Protein AF-A0A9E3W616-F1 (afdb_monomer)

Radius of gyration: 10.41 Å; Cα contacts (8 Å, |Δi|>4): 6; chains: 1; bounding box: 23×12×26 Å

Foldseek 3Di:
DDDPVLLVVLCVVDPCSVVVVVVVVVVVVVVVD

pLDDT: mean 95.23, std 6.36, range [63.91, 98.31]

Sequence (33 aa):
RLDADVLEWFKSKGPGYQTRINAVLKAFKDASL

Structure (mmCIF, N/CA/C/O backbone):
data_AF-A0A9E3W6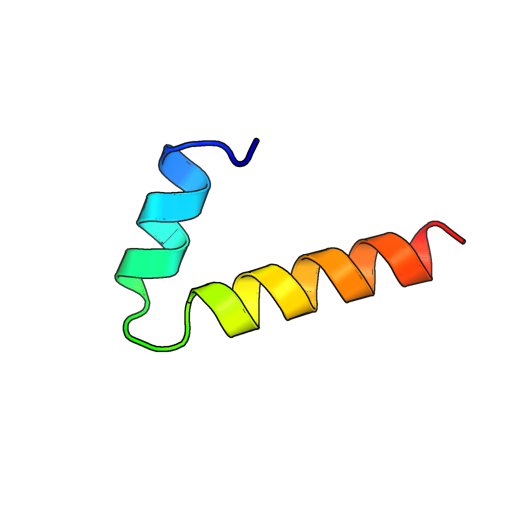16-F1
#
_entry.id   AF-A0A9E3W616-F1
#
loop_
_atom_site.group_PDB
_atom_site.id
_atom_site.type_symbol
_atom_site.label_atom_id
_atom_site.label_alt_id
_atom_site.label_comp_id
_atom_site.label_asym_id
_atom_site.label_entity_id
_atom_site.label_seq_id
_atom_site.pdbx_PDB_ins_code
_atom_site.Cartn_x
_atom_site.Cartn_y
_atom_s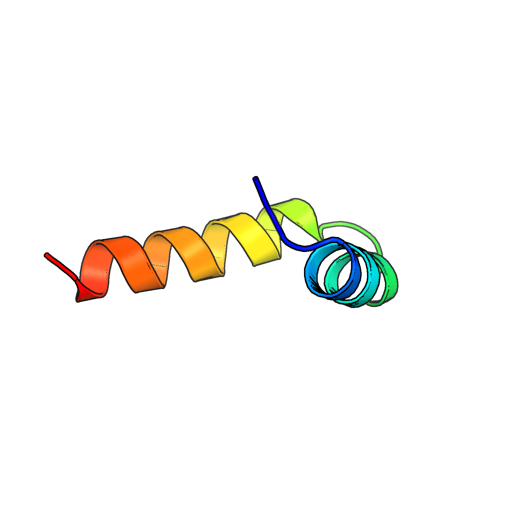ite.Cartn_z
_atom_site.occupancy
_atom_site.B_iso_or_equiv
_atom_site.auth_seq_id
_atom_site.auth_comp_id
_atom_site.auth_asym_id
_atom_site.auth_atom_id
_atom_site.pdbx_PDB_model_num
ATOM 1 N N . ARG A 1 1 ? -8.29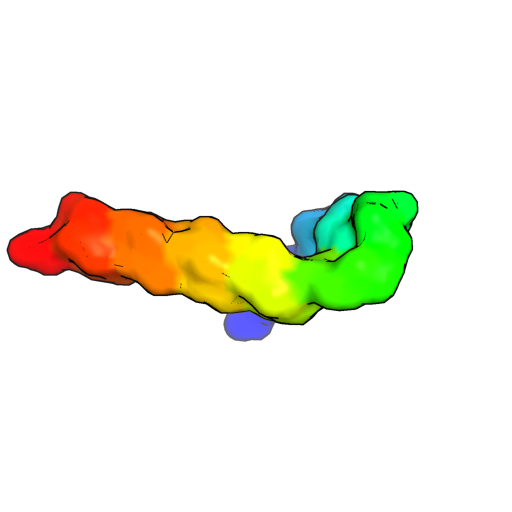4 2.494 -10.888 1.00 83.50 1 ARG A N 1
ATOM 2 C CA . ARG A 1 1 ? -9.202 1.938 -9.853 1.00 83.50 1 ARG A CA 1
ATOM 3 C C . ARG A 1 1 ? -8.610 0.599 -9.430 1.00 83.50 1 ARG A C 1
ATOM 5 O O . ARG A 1 1 ? -8.260 -0.150 -10.329 1.00 83.50 1 ARG A O 1
ATOM 12 N N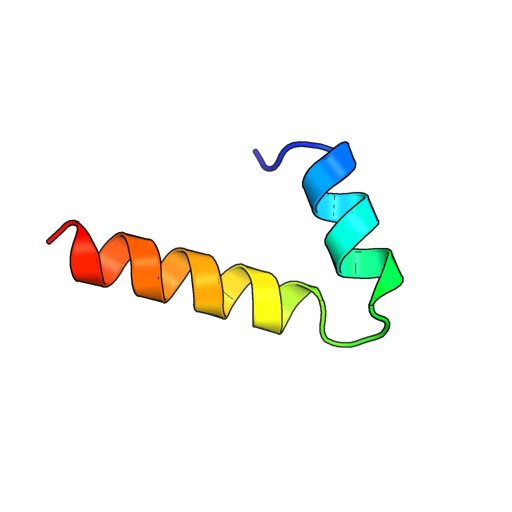 . LEU A 1 2 ? -8.375 0.367 -8.133 1.00 89.81 2 LEU A N 1
ATOM 13 C CA . LEU A 1 2 ? -7.812 -0.900 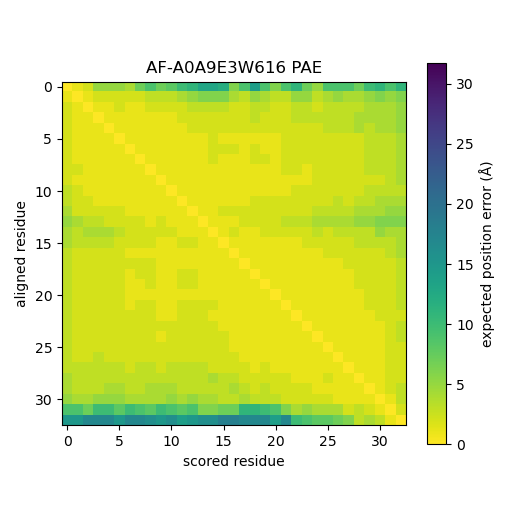-7.641 1.00 89.81 2 LEU A CA 1
ATOM 14 C C . LEU A 1 2 ? -8.918 -1.955 -7.570 1.00 89.81 2 LEU A C 1
ATOM 16 O O . LEU A 1 2 ? -10.056 -1.608 -7.248 1.00 89.81 2 LEU A O 1
ATOM 20 N N . ASP A 1 3 ? -8.573 -3.201 -7.881 1.00 97.06 3 ASP A N 1
ATOM 21 C CA . ASP A 1 3 ? -9.477 -4.335 -7.722 1.00 97.06 3 ASP A CA 1
ATOM 22 C C . ASP A 1 3 ? -9.895 -4.495 -6.248 1.00 97.06 3 ASP A C 1
ATOM 24 O O . ASP A 1 3 ? -9.094 -4.257 -5.336 1.00 97.06 3 ASP A O 1
ATOM 28 N N . ALA A 1 4 ? -11.159 -4.846 -6.013 1.00 97.00 4 ALA A N 1
ATOM 29 C CA . ALA A 1 4 ? -11.718 -4.923 -4.670 1.00 97.00 4 ALA A CA 1
ATOM 30 C C . ALA A 1 4 ? -11.030 -6.017 -3.846 1.00 97.00 4 ALA A C 1
ATOM 32 O O . ALA A 1 4 ? -10.651 -5.762 -2.705 1.00 97.00 4 ALA A O 1
ATOM 33 N N . ASP A 1 5 ? -10.767 -7.181 -4.440 1.00 97.81 5 ASP A N 1
ATOM 34 C CA . ASP A 1 5 ? -10.157 -8.309 -3.729 1.00 97.81 5 ASP A CA 1
ATOM 35 C C . ASP A 1 5 ? -8.710 -8.006 -3.325 1.00 97.81 5 ASP A C 1
ATOM 37 O O . ASP A 1 5 ? -8.258 -8.341 -2.226 1.00 97.81 5 ASP A O 1
ATOM 41 N N . VAL A 1 6 ? -7.987 -7.282 -4.182 1.00 97.06 6 VAL A N 1
ATOM 42 C CA . VAL A 1 6 ? -6.625 -6.826 -3.885 1.00 97.06 6 VAL A CA 1
ATOM 43 C C . VAL A 1 6 ? -6.641 -5.812 -2.744 1.00 97.06 6 VAL A C 1
ATOM 45 O O . VAL A 1 6 ? -5.822 -5.895 -1.826 1.00 97.06 6 VAL A O 1
ATOM 48 N N . LEU A 1 7 ? -7.583 -4.866 -2.765 1.00 96.94 7 LEU A N 1
ATOM 49 C CA . LEU A 1 7 ? -7.728 -3.882 -1.697 1.00 96.94 7 LEU A CA 1
ATOM 50 C C . LEU A 1 7 ? -8.050 -4.550 -0.351 1.00 96.94 7 LEU A C 1
ATOM 52 O O . LEU A 1 7 ? -7.417 -4.222 0.655 1.00 96.94 7 LEU A O 1
ATOM 56 N N . GLU A 1 8 ? -8.993 -5.491 -0.330 1.00 97.94 8 GLU A N 1
ATOM 57 C CA . GLU A 1 8 ? -9.383 -6.216 0.883 1.00 97.94 8 GLU A CA 1
ATOM 58 C C . GLU A 1 8 ? -8.238 -7.090 1.412 1.00 97.94 8 GLU A C 1
ATOM 60 O O . GLU A 1 8 ? -7.961 -7.083 2.616 1.00 97.94 8 GLU A O 1
ATOM 65 N N . TRP A 1 9 ? -7.472 -7.745 0.531 1.00 97.75 9 TRP A N 1
ATOM 66 C CA . TRP A 1 9 ? -6.268 -8.471 0.933 1.00 97.75 9 TRP A CA 1
ATOM 67 C C . TRP A 1 9 ? -5.258 -7.553 1.628 1.00 97.75 9 TRP A C 1
ATOM 69 O O . TRP A 1 9 ? -4.763 -7.887 2.706 1.00 97.75 9 TRP A O 1
ATOM 79 N N . PHE A 1 10 ? -4.982 -6.370 1.073 1.00 97.88 10 PHE A N 1
ATOM 80 C CA . PHE A 1 10 ? -4.056 -5.416 1.684 1.00 97.88 10 PHE A CA 1
ATOM 81 C C . PHE A 1 10 ? -4.570 -4.891 3.031 1.00 97.88 10 PHE A C 1
ATOM 83 O O . PHE A 1 10 ? -3.783 -4.803 3.978 1.00 97.88 10 PHE A O 1
ATOM 90 N N . LYS A 1 11 ? -5.870 -4.585 3.147 1.00 97.56 11 LYS A N 1
ATOM 91 C CA . LYS A 1 11 ? -6.503 -4.175 4.414 1.00 97.56 11 LYS A CA 1
ATOM 92 C C . LYS A 1 11 ? -6.413 -5.263 5.486 1.00 97.56 11 LYS A C 1
ATOM 94 O O . LYS A 1 11 ? -6.143 -4.940 6.641 1.00 97.56 11 LYS A O 1
ATOM 99 N N . SER A 1 12 ? -6.553 -6.540 5.112 1.00 98.12 12 SER A N 1
ATOM 100 C CA . SER A 1 12 ? -6.446 -7.679 6.042 1.00 98.12 12 SER A CA 1
ATOM 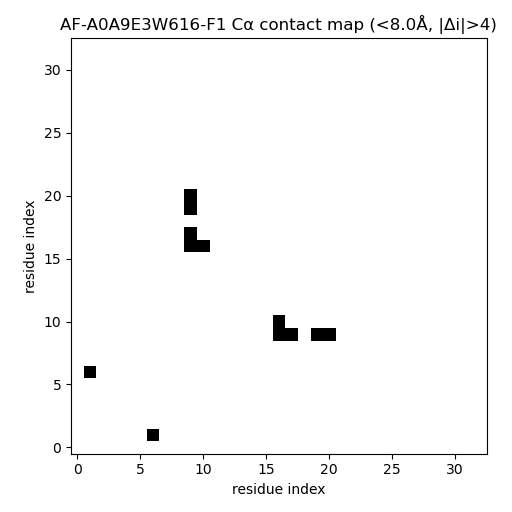101 C C . SER A 1 12 ? -5.082 -7.770 6.743 1.00 98.12 12 SER A C 1
ATOM 103 O O . SER A 1 12 ? -4.972 -8.307 7.841 1.00 98.12 12 SER A O 1
ATOM 105 N N . LYS A 1 13 ? -4.032 -7.181 6.150 1.00 96.50 13 LYS A N 1
ATOM 106 C CA . LYS A 1 13 ? -2.676 -7.097 6.722 1.00 96.50 13 LYS A CA 1
ATOM 107 C C . LYS A 1 13 ? -2.532 -5.988 7.777 1.00 96.50 13 LYS A C 1
ATOM 109 O O . LYS A 1 13 ? -1.415 -5.635 8.160 1.00 96.50 13 LYS A O 1
ATOM 114 N N . GLY A 1 14 ? -3.636 -5.387 8.211 1.00 95.69 14 GLY A N 1
ATOM 115 C CA . GLY A 1 14 ? -3.663 -4.371 9.255 1.00 95.69 14 GLY A CA 1
ATOM 116 C C . GLY A 1 14 ? -3.257 -2.968 8.781 1.00 95.69 14 GLY A C 1
ATOM 117 O O . GLY A 1 14 ? -3.099 -2.722 7.577 1.00 95.69 14 GLY A O 1
ATOM 118 N N . PRO A 1 15 ? -3.093 -2.026 9.729 1.00 97.31 15 PRO A N 1
ATOM 119 C CA . PRO A 1 15 ? -2.855 -0.615 9.437 1.00 97.31 15 PRO A CA 1
ATOM 120 C C . PRO A 1 15 ? -1.595 -0.400 8.591 1.00 97.31 15 PRO A C 1
ATOM 122 O O . PRO A 1 15 ? -0.651 -1.186 8.626 1.00 97.31 15 PRO A O 1
ATOM 125 N N . GLY A 1 16 ? -1.594 0.670 7.794 1.00 97.19 16 GLY A N 1
ATOM 126 C CA . GLY A 1 16 ? -0.518 0.957 6.838 1.00 97.19 16 GLY A CA 1
ATOM 127 C C . GLY A 1 16 ? -0.660 0.242 5.490 1.00 97.19 16 GLY A C 1
ATOM 128 O O . GLY A 1 16 ? 0.247 0.319 4.663 1.00 97.19 16 GLY A O 1
ATOM 129 N N . TYR A 1 17 ? -1.794 -0.417 5.227 1.00 98.12 17 TYR A N 1
ATOM 130 C CA . TYR A 1 17 ? -2.062 -1.082 3.949 1.00 98.12 17 TYR A CA 1
ATOM 131 C C . TYR A 1 17 ? -1.878 -0.151 2.741 1.00 98.12 17 TYR A C 1
ATOM 133 O O . TYR A 1 17 ? -1.254 -0.543 1.759 1.00 98.12 17 TYR A O 1
ATOM 141 N N . GLN A 1 18 ? -2.320 1.106 2.842 1.00 97.88 18 GLN A N 1
ATOM 142 C CA . GLN A 1 18 ? -2.184 2.085 1.764 1.00 97.88 18 GLN A CA 1
ATOM 143 C C . GLN A 1 18 ? -0.714 2.405 1.457 1.00 97.88 18 GLN A C 1
ATOM 145 O O . GLN A 1 18 ? -0.340 2.527 0.293 1.00 97.88 18 GLN A O 1
ATOM 150 N N . THR A 1 19 ? 0.139 2.483 2.483 1.00 98.31 19 THR A N 1
ATOM 151 C CA . THR A 1 19 ? 1.586 2.689 2.320 1.00 98.31 19 THR A CA 1
ATOM 152 C C . THR A 1 19 ? 2.225 1.526 1.568 1.00 98.31 19 THR A C 1
ATOM 154 O O . THR A 1 19 ? 3.033 1.7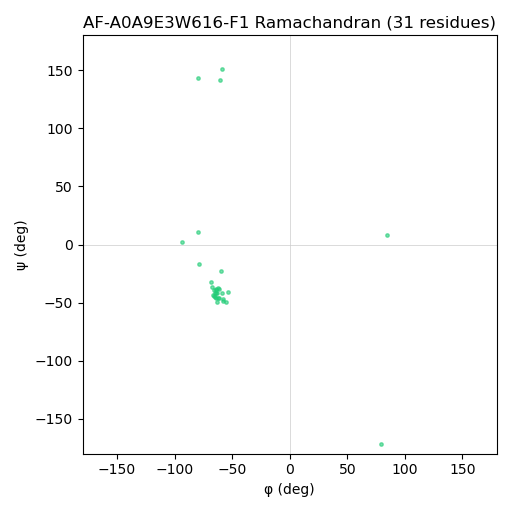51 0.670 1.00 98.31 19 THR A O 1
ATOM 157 N N . ARG A 1 20 ? 1.824 0.286 1.878 1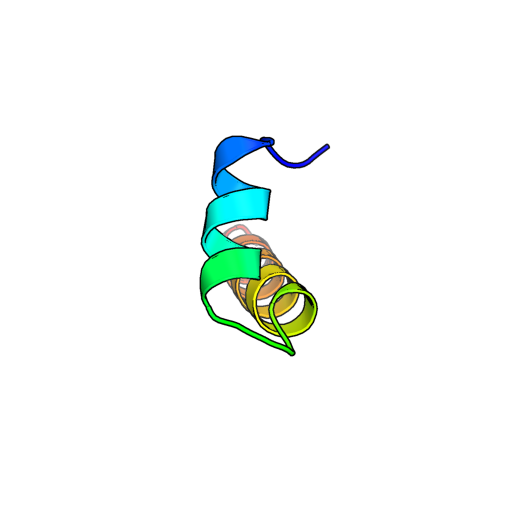.00 97.75 20 ARG A N 1
ATOM 158 C CA . ARG A 1 20 ? 2.314 -0.912 1.177 1.00 97.75 20 ARG A CA 1
ATOM 159 C C . ARG A 1 20 ? 1.860 -0.935 -0.283 1.00 97.75 20 ARG A C 1
ATOM 161 O O . ARG A 1 20 ? 2.686 -1.181 -1.155 1.00 97.75 20 ARG A O 1
ATOM 168 N N . ILE A 1 21 ? 0.591 -0.612 -0.552 1.00 97.81 21 ILE A N 1
ATOM 169 C CA . ILE A 1 21 ? 0.072 -0.462 -1.923 1.00 97.81 21 ILE A CA 1
ATOM 170 C C . ILE A 1 21 ? 0.915 0.564 -2.686 1.00 97.81 21 ILE A C 1
ATOM 172 O O . ILE A 1 21 ? 1.402 0.283 -3.778 1.00 97.81 21 ILE A O 1
ATOM 176 N N . ASN A 1 22 ? 1.151 1.734 -2.091 1.00 97.75 22 ASN A N 1
ATOM 177 C CA . ASN A 1 22 ? 1.926 2.795 -2.728 1.00 97.75 22 ASN A CA 1
ATOM 178 C C . ASN A 1 22 ? 3.374 2.371 -3.014 1.00 97.75 22 ASN A C 1
ATOM 180 O O . ASN A 1 22 ? 3.912 2.746 -4.053 1.00 97.75 22 ASN A O 1
ATOM 184 N N . ALA A 1 23 ? 4.003 1.596 -2.127 1.00 98.00 23 ALA A N 1
ATOM 185 C CA . ALA A 1 23 ? 5.356 1.084 -2.336 1.00 98.00 23 ALA A CA 1
ATOM 186 C C . ALA A 1 23 ? 5.429 0.132 -3.542 1.00 98.00 23 ALA A C 1
ATOM 188 O O . ALA A 1 23 ? 6.296 0.303 -4.395 1.00 98.00 23 ALA A O 1
ATOM 189 N N . VAL A 1 24 ? 4.485 -0.810 -3.656 1.00 96.31 24 VAL A N 1
ATOM 190 C CA . VAL A 1 24 ? 4.412 -1.747 -4.793 1.00 96.31 24 VAL A CA 1
ATOM 191 C C . VAL A 1 24 ? 4.182 -1.002 -6.106 1.00 96.31 24 VAL A C 1
ATOM 193 O O . VAL A 1 24 ? 4.881 -1.249 -7.085 1.00 96.31 24 VAL A O 1
ATOM 196 N N . LEU A 1 25 ? 3.241 -0.054 -6.125 1.00 96.25 25 LEU A N 1
ATOM 197 C CA . LEU A 1 25 ? 2.940 0.726 -7.327 1.00 96.25 25 LEU A CA 1
ATOM 198 C C . LEU A 1 25 ? 4.129 1.586 -7.774 1.00 96.25 25 LEU A C 1
ATOM 200 O O . LEU A 1 25 ? 4.380 1.684 -8.972 1.00 96.25 25 LEU A O 1
ATOM 204 N N . LYS A 1 26 ? 4.873 2.186 -6.833 1.00 97.62 26 LYS A N 1
ATOM 205 C CA . LYS A 1 26 ? 6.109 2.919 -7.151 1.00 97.62 26 LYS A CA 1
ATOM 206 C C . LYS A 1 26 ? 7.170 1.993 -7.735 1.00 97.62 26 LYS A C 1
ATOM 208 O O . LYS A 1 26 ? 7.673 2.291 -8.805 1.00 97.62 26 LYS A O 1
ATOM 213 N N . ALA A 1 27 ? 7.436 0.855 -7.094 1.00 97.44 27 ALA A N 1
ATOM 214 C CA . ALA A 1 27 ? 8.425 -0.104 -7.583 1.00 97.44 27 ALA A CA 1
ATOM 215 C C . ALA A 1 27 ? 8.098 -0.604 -9.000 1.00 97.44 27 ALA A C 1
ATOM 217 O O . ALA A 1 27 ? 8.980 -0.674 -9.847 1.00 97.44 27 ALA A O 1
ATOM 218 N N . PHE A 1 28 ? 6.823 -0.897 -9.280 1.00 96.06 28 PHE A N 1
ATOM 219 C CA . PHE A 1 28 ? 6.389 -1.287 -10.621 1.00 96.06 28 PHE A CA 1
ATOM 220 C C . PHE A 1 28 ? 6.555 -0.152 -11.636 1.00 96.06 28 PHE A C 1
ATOM 222 O O . PHE A 1 28 ? 7.064 -0.380 -12.731 1.00 96.06 28 PHE A O 1
ATOM 229 N N . LYS A 1 29 ? 6.147 1.072 -11.273 1.00 95.88 29 LYS A N 1
ATOM 230 C CA . LYS A 1 29 ? 6.314 2.259 -12.119 1.00 95.88 29 LYS A CA 1
ATOM 231 C C . LYS A 1 29 ? 7.788 2.489 -12.460 1.00 95.88 29 LYS A C 1
ATOM 233 O O . LYS A 1 29 ? 8.095 2.693 -13.625 1.00 95.88 29 LYS A O 1
ATOM 238 N N . ASP A 1 30 ? 8.666 2.455 -11.462 1.00 96.25 30 ASP A N 1
ATOM 239 C CA . ASP A 1 30 ? 10.095 2.733 -11.623 1.00 96.25 30 ASP A CA 1
ATOM 240 C C . ASP A 1 30 ? 10.803 1.636 -12.432 1.00 96.25 30 ASP A C 1
ATOM 242 O O . ASP A 1 30 ? 11.724 1.940 -13.174 1.00 96.25 30 ASP A O 1
ATOM 246 N N . ALA A 1 31 ? 10.357 0.379 -12.336 1.00 94.44 31 ALA A N 1
ATOM 247 C CA . ALA A 1 31 ? 10.876 -0.727 -13.146 1.00 94.44 31 ALA A CA 1
ATOM 248 C C . ALA A 1 31 ? 10.327 -0.761 -14.586 1.00 94.44 31 ALA A C 1
ATOM 250 O O . ALA A 1 31 ? 10.867 -1.473 -15.429 1.00 94.44 31 ALA A O 1
ATOM 251 N N . SER A 1 32 ? 9.228 -0.049 -14.852 1.00 87.69 32 SER A N 1
ATOM 252 C CA . SER A 1 32 ? 8.609 0.057 -16.184 1.00 87.69 32 SER A CA 1
ATOM 253 C C . SER A 1 32 ? 9.101 1.278 -16.974 1.00 87.69 32 SER A C 1
ATOM 255 O O . SER A 1 32 ? 8.599 1.529 -18.071 1.00 87.69 32 SER A O 1
ATOM 257 N N . LEU A 1 33 ? 10.026 2.050 -16.396 1.00 63.91 33 LEU A N 1
ATOM 258 C CA . LEU A 1 33 ? 10.714 3.199 -16.988 1.00 63.91 33 LEU A C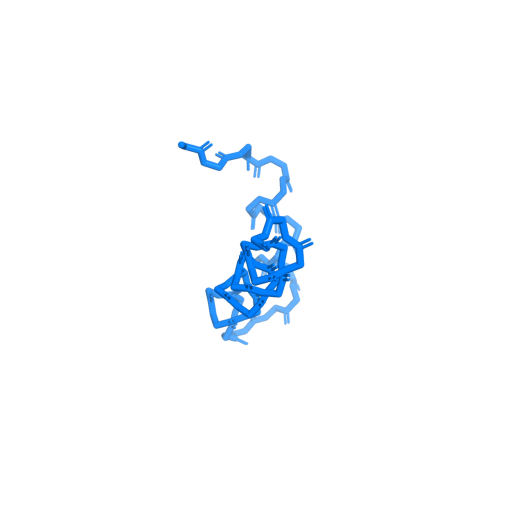A 1
ATOM 259 C C . LEU A 1 33 ? 12.145 2.804 -17.361 1.00 63.91 33 LEU A C 1
ATOM 261 O O . LEU A 1 33 ? 12.621 3.334 -18.388 1.00 63.91 33 LEU A O 1
#

Secondary structure (DSSP, 8-state):
---HHHHHHHHHT-TTHHHHHHHHHHHHHHHT-

Mean predicted aligned error: 2.56 Å

Solvent-accessible surface area (backbone atoms only — not comparable to full-atom values): 2040 Å² total; per-residue (Å²): 133,81,58,67,68,62,50,51,56,40,50,72,71,41,87,63,29,68,58,53,52,51,50,52,53,47,54,53,52,64,74,74,105